Protein AF-0000000086383949 (afdb_homodimer)

Secondary structure (DSSP, 8-state):
-PPPHHHHHHHHHHHHHTT-HHHHHHHHHHHHHHHTTSTTHHHHHHHHHHHHHHHHTPPPHHHHHHHH-/-PPPHHHHHHHHHHHHHTT-HHHHHHHHHHHHHHHTTSTTHHHHHHHHHHHHHHHHTPPPHHHHHHHH-

Radius of gyration: 15.26 Å; Cα contacts (8 Å, |Δi|>4): 121; chains: 2; bounding box: 30×43×38 Å

Sequence (138 aa):
MVPEPKIIDAALRACRRLNDFATTIRILEMVKYKSGRYRDIYPYVIQELRPTLNELGISTPEELEMDKVMVPEPKIIDAALRACRRLNDFATTIRILEMVKYKSGRYRDIYPYVIQELRPTLNELGISTPEELEMDKV

Nearest PDB structures (foldseek):
  8h8s-assembly1_E  TM=9.429E-01  e=3.404E-07  Bos taurus
  6nmp-assembly1_R  TM=9.246E-01  e=4.131E-07  Bos taurus
  7dgq-assembly1_B4  TM=9.246E-01  e=4.407E-07  Bos taurus
  3ag2-assembly2_R  TM=9.225E-01  e=5.350E-07  Bos taurus
  6jy3-assembly1_E  TM=9.470E-01  e=8.970E-07  Bos taurus

pLDDT: mean 94.12, std 7.18, range [54.22, 98.56]

Foldseek 3Di:
DADALVVLLVVLVVCLVVVHLPVNQVSLVVNVVV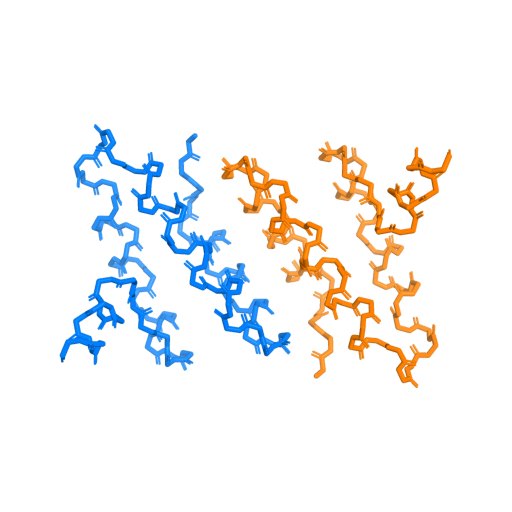CVVPVVRNVVSCVVCVVSCVVSVHDHPVRVVVVVD/DADALVVLLVVLVVCLVVVHLPVNQVSLVVNVVVCVVPVVRNVVSCVVCVVSCVVSVHDHPVRVVVVVD

Organism: Laticauda laticaudata (NCBI:txid8630)

Solvent-accessible surface area (backbone atoms only — not comparable to full-atom values): 7672 Å² total; per-residue (Å²): 109,71,64,58,50,69,36,50,50,35,28,47,52,34,25,57,45,62,67,35,64,70,59,41,50,51,53,52,45,49,47,46,60,66,21,62,88,39,81,64,48,38,61,52,41,50,60,71,36,40,68,58,30,59,75,71,68,53,73,52,68,67,55,49,58,55,62,71,100,106,72,64,58,51,68,37,50,50,35,26,47,51,36,25,58,46,60,68,35,64,68,60,40,52,51,54,52,46,48,48,46,60,67,21,63,87,38,80,64,49,38,59,52,42,50,61,70,36,39,66,57,29,59,73,72,69,53,72,51,66,70,56,49,57,55,63,71,99

Structure (mmCIF, N/CA/C/O backbone):
data_AF-0000000086383949-model_v1
#
loop_
_entity.id
_entity.type
_entity.pdbx_description
1 polymer 'Cytochrome c oxidase subunit 5A, mitochondrial'
#
loop_
_atom_site.group_PDB
_atom_site.id
_atom_site.type_symbol
_atom_site.label_atom_id
_atom_site.label_alt_id
_atom_site.label_comp_id
_atom_site.label_asym_id
_atom_site.label_entity_id
_atom_site.label_seq_id
_atom_site.pdbx_PDB_ins_code
_atom_site.Cartn_x
_atom_site.Cartn_y
_atom_site.Cartn_z
_atom_site.occupancy
_atom_site.B_iso_or_equiv
_atom_site.auth_seq_id
_atom_site.auth_comp_id
_atom_site.auth_asym_id
_atom_site.auth_atom_id
_atom_site.pdbx_PDB_model_num
ATOM 1 N N . MET A 1 1 ? 12.234 10.109 1.042 1 81.44 1 MET A N 1
ATOM 2 C CA . MET A 1 1 ? 11.344 11.133 0.496 1 81.44 1 MET A CA 1
ATOM 3 C C . MET A 1 1 ? 9.898 10.633 0.467 1 81.44 1 MET A C 1
ATOM 5 O O . MET A 1 1 ? 9.656 9.43 0.353 1 81.44 1 MET A O 1
ATOM 9 N N . VAL A 1 2 ? 8.93 11.562 0.636 1 94.19 2 VAL A N 1
ATOM 10 C CA . VAL A 1 2 ? 7.508 11.234 0.622 1 94.19 2 VAL A CA 1
ATOM 11 C C . VAL A 1 2 ? 7.008 11.156 -0.82 1 94.19 2 VAL A C 1
ATOM 13 O O . VAL A 1 2 ? 7.301 12.039 -1.632 1 94.19 2 VAL A O 1
ATOM 16 N N . PRO A 1 3 ? 6.359 10.055 -1.193 1 95.31 3 PRO A N 1
ATOM 17 C CA . PRO A 1 3 ? 5.773 9.961 -2.535 1 95.31 3 PRO A CA 1
ATOM 18 C C . PRO A 1 3 ? 4.781 11.086 -2.824 1 95.31 3 PRO A C 1
ATOM 20 O O . PRO A 1 3 ? 4.234 11.68 -1.895 1 95.31 3 PRO A O 1
ATOM 23 N N . GLU A 1 4 ? 4.684 11.414 -4.121 1 95.94 4 GLU A N 1
ATOM 24 C CA . GLU A 1 4 ? 3.633 12.344 -4.523 1 95.94 4 GLU A CA 1
ATOM 25 C C . GLU A 1 4 ? 2.26 11.844 -4.086 1 95.94 4 GLU A C 1
ATOM 27 O O . GLU A 1 4 ? 2.029 10.633 -4.012 1 95.94 4 GLU A O 1
ATOM 32 N N . PRO A 1 5 ? 1.291 12.719 -3.852 1 97.69 5 PRO A N 1
ATOM 33 C CA . PRO A 1 5 ? -0.029 12.328 -3.35 1 97.69 5 PRO A CA 1
ATOM 34 C C . PRO A 1 5 ? -0.739 11.336 -4.266 1 97.69 5 PRO A C 1
ATOM 36 O O . PRO A 1 5 ? -1.454 10.453 -3.791 1 97.69 5 PRO A O 1
ATOM 39 N N . LYS A 1 6 ? -0.476 11.516 -5.535 1 97 6 LYS A N 1
ATOM 40 C CA . LYS A 1 6 ? -1.132 10.617 -6.484 1 97 6 LYS A CA 1
ATOM 41 C C . LYS A 1 6 ? -0.71 9.164 -6.25 1 97 6 LYS A C 1
ATOM 43 O O . LYS A 1 6 ? -1.522 8.25 -6.383 1 97 6 LYS A O 1
ATOM 48 N N . ILE A 1 7 ? 0.494 8.945 -5.934 1 96.56 7 ILE A N 1
ATOM 49 C CA . ILE A 1 7 ? 1.02 7.609 -5.68 1 96.56 7 ILE A CA 1
ATOM 50 C C . ILE A 1 7 ? 0.407 7.051 -4.398 1 96.56 7 ILE A C 1
ATOM 52 O O . ILE A 1 7 ? 0.034 5.875 -4.344 1 96.56 7 ILE A O 1
ATOM 56 N N . ILE A 1 8 ? 0.265 7.875 -3.441 1 98.06 8 ILE A N 1
ATOM 57 C CA . ILE A 1 8 ? -0.333 7.465 -2.176 1 98.06 8 ILE A CA 1
ATOM 58 C C . ILE A 1 8 ? -1.819 7.176 -2.375 1 98.06 8 ILE A C 1
ATOM 60 O O . ILE A 1 8 ? -2.359 6.238 -1.791 1 98.06 8 ILE A O 1
ATOM 64 N N . ASP A 1 9 ? -2.482 7.98 -3.188 1 98.31 9 ASP A N 1
ATOM 65 C CA . ASP A 1 9 ? -3.873 7.742 -3.557 1 98.31 9 ASP A CA 1
ATOM 66 C C . ASP A 1 9 ? -4.066 6.328 -4.098 1 98.31 9 ASP A C 1
ATOM 68 O O . ASP A 1 9 ? -4.957 5.602 -3.65 1 98.31 9 ASP A O 1
ATOM 72 N N . ALA A 1 10 ? -3.262 5.98 -5.008 1 96.94 10 ALA A N 1
ATOM 73 C CA . ALA A 1 10 ? -3.354 4.656 -5.621 1 96.94 10 ALA A CA 1
ATOM 74 C C . ALA A 1 10 ? -3.139 3.561 -4.582 1 96.94 10 ALA A C 1
ATOM 76 O O . ALA A 1 10 ? -3.834 2.541 -4.594 1 96.94 10 ALA A O 1
ATOM 77 N N . ALA A 1 11 ? -2.141 3.746 -3.74 1 98.12 11 ALA A N 1
ATOM 78 C CA . ALA A 1 11 ? -1.854 2.758 -2.703 1 98.12 11 ALA A CA 1
ATOM 79 C C . ALA A 1 11 ? -3.049 2.584 -1.769 1 98.12 11 ALA A C 1
ATOM 81 O O . ALA A 1 11 ? -3.393 1.461 -1.393 1 98.12 11 ALA A O 1
ATOM 82 N N . LEU A 1 12 ? -3.709 3.701 -1.377 1 98.25 12 LEU A N 1
ATOM 83 C CA . LEU A 1 12 ? -4.871 3.645 -0.499 1 98.25 12 LEU A CA 1
ATOM 84 C C . LEU A 1 12 ? -6.031 2.926 -1.18 1 98.25 12 LEU A C 1
ATOM 86 O O . LEU A 1 12 ? -6.738 2.137 -0.546 1 98.25 12 LEU A O 1
ATOM 90 N N . ARG A 1 13 ? -6.23 3.152 -2.406 1 97.19 13 ARG A N 1
ATOM 91 C CA . ARG A 1 13 ? -7.281 2.477 -3.162 1 97.19 13 ARG A CA 1
ATOM 92 C C . ARG A 1 13 ? -7.008 0.98 -3.262 1 97.19 13 ARG A C 1
ATOM 94 O O . ARG A 1 13 ? -7.926 0.167 -3.162 1 97.19 13 ARG A O 1
ATOM 101 N N . ALA A 1 14 ? -5.738 0.677 -3.506 1 97.5 14 ALA A N 1
ATOM 102 C CA . ALA A 1 14 ? -5.379 -0.738 -3.533 1 97.5 14 ALA A CA 1
ATOM 103 C C . ALA A 1 14 ? -5.711 -1.413 -2.205 1 97.5 14 ALA A C 1
ATOM 105 O O . ALA A 1 14 ? -6.277 -2.51 -2.184 1 97.5 14 ALA A O 1
ATOM 106 N N . CYS A 1 15 ? -5.387 -0.791 -1.156 1 97.69 15 CYS A N 1
ATOM 107 C CA . CYS A 1 15 ? -5.645 -1.355 0.163 1 97.69 15 CYS A CA 1
ATOM 108 C C . CYS A 1 15 ? -7.141 -1.512 0.406 1 97.69 15 CYS A C 1
ATOM 110 O O . CYS A 1 15 ? -7.574 -2.49 1.016 1 97.69 15 CYS A O 1
ATOM 112 N N . ARG A 1 16 ? -7.969 -0.594 -0.061 1 96.81 16 ARG A N 1
ATOM 113 C CA . ARG A 1 16 ? -9.414 -0.687 0.088 1 96.81 16 ARG A CA 1
ATOM 114 C C . ARG A 1 16 ? -9.977 -1.868 -0.699 1 96.81 16 ARG A C 1
ATOM 116 O O . ARG A 1 16 ? -10.844 -2.594 -0.208 1 96.81 16 ARG A O 1
ATOM 123 N N . ARG A 1 17 ? -9.484 -2.045 -1.878 1 95.38 17 ARG A N 1
ATOM 124 C CA . ARG A 1 17 ? -9.93 -3.176 -2.686 1 95.38 17 ARG A CA 1
ATOM 125 C C . ARG A 1 17 ? -9.523 -4.5 -2.043 1 95.38 17 ARG A C 1
ATOM 127 O O . ARG A 1 17 ? -10.234 -5.5 -2.176 1 95.38 17 ARG A O 1
ATOM 134 N N . LEU A 1 18 ? -8.352 -4.453 -1.379 1 96.25 18 LEU A N 1
ATOM 135 C CA . LEU A 1 18 ? -7.875 -5.645 -0.684 1 96.25 18 LEU A CA 1
ATOM 136 C C . LEU A 1 18 ? -8.562 -5.793 0.67 1 96.25 18 LEU A C 1
ATOM 138 O O . LEU A 1 18 ? -8.359 -6.793 1.366 1 96.25 18 LEU A O 1
ATOM 142 N N . ASN A 1 19 ? -9.305 -4.836 1.008 1 95.12 19 ASN A N 1
ATOM 143 C CA . ASN A 1 19 ? -9.984 -4.82 2.297 1 95.12 19 ASN A CA 1
ATOM 144 C C . ASN A 1 19 ? -9 -4.961 3.455 1 95.12 19 ASN A C 1
ATOM 146 O O . ASN A 1 19 ? -9.219 -5.766 4.359 1 95.12 19 ASN A O 1
ATOM 150 N N . ASP A 1 20 ? -7.934 -4.277 3.318 1 95.56 20 ASP A N 1
ATOM 151 C CA . ASP A 1 20 ? -6.887 -4.32 4.332 1 95.56 20 ASP A CA 1
ATOM 152 C C . ASP A 1 20 ? -6.734 -2.969 5.027 1 95.56 20 ASP A C 1
ATOM 154 O O . ASP A 1 20 ? -5.863 -2.174 4.668 1 95.56 20 ASP A O 1
ATOM 158 N N . PHE A 1 21 ? -7.363 -2.797 6.098 1 94.69 21 PHE A N 1
ATOM 159 C CA . PHE A 1 21 ? -7.402 -1.539 6.832 1 94.69 21 PHE A CA 1
ATOM 160 C C . PHE A 1 21 ? -6.086 -1.299 7.566 1 94.69 21 PHE A C 1
ATOM 162 O O . PHE A 1 21 ? -5.637 -0.157 7.684 1 94.69 21 PHE A O 1
ATOM 169 N N . ALA A 1 22 ? -5.523 -2.314 8.102 1 94.06 22 ALA A N 1
ATOM 170 C CA . ALA A 1 22 ? -4.277 -2.18 8.844 1 94.06 22 ALA A CA 1
ATOM 171 C C . ALA A 1 22 ? -3.168 -1.615 7.961 1 94.06 22 ALA A C 1
ATOM 173 O O . ALA A 1 22 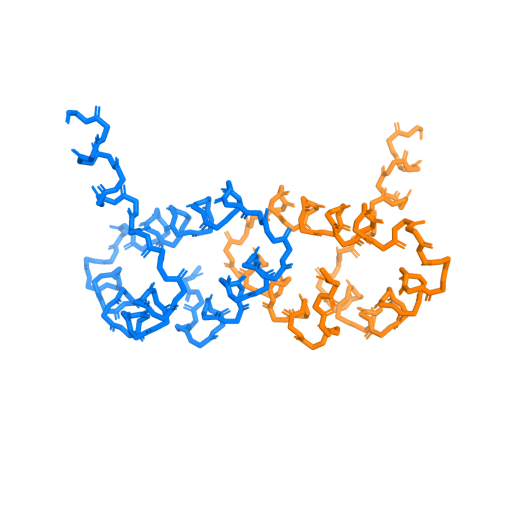? -2.426 -0.724 8.383 1 94.06 22 ALA A O 1
ATOM 174 N N . THR A 1 23 ? -3.061 -2.107 6.75 1 97.12 23 THR A N 1
ATOM 175 C CA . THR A 1 23 ? -2.041 -1.636 5.816 1 97.12 23 THR A CA 1
ATOM 176 C C . THR A 1 23 ? -2.307 -0.189 5.414 1 97.12 23 THR A C 1
ATOM 178 O O . THR A 1 23 ? -1.373 0.605 5.281 1 97.12 23 THR A O 1
ATOM 181 N N . THR A 1 24 ? -3.619 0.146 5.227 1 97.88 24 THR A N 1
ATOM 182 C CA . THR A 1 24 ? -4.004 1.523 4.934 1 97.88 24 THR A CA 1
ATOM 183 C C . THR A 1 24 ? -3.451 2.475 5.992 1 97.88 24 THR A C 1
ATOM 185 O O . THR A 1 24 ? -2.824 3.482 5.66 1 97.88 24 THR A O 1
ATOM 188 N N . ILE A 1 25 ? -3.604 2.178 7.195 1 96.38 25 ILE A N 1
ATOM 189 C CA . ILE A 1 25 ? -3.184 3.023 8.305 1 96.38 25 ILE A CA 1
ATOM 190 C C . ILE A 1 25 ? -1.659 3.055 8.383 1 96.38 25 ILE A C 1
ATOM 192 O O . ILE A 1 25 ? -1.065 4.109 8.625 1 96.38 25 ILE A O 1
ATOM 196 N N . ARG A 1 26 ? -1.035 1.949 8.203 1 96.88 26 ARG A N 1
ATOM 197 C CA . ARG A 1 26 ? 0.423 1.89 8.242 1 96.88 26 ARG A CA 1
ATOM 198 C C . ARG A 1 26 ? 1.034 2.789 7.172 1 96.88 26 ARG A C 1
ATOM 200 O O . ARG A 1 26 ? 2.039 3.459 7.422 1 96.88 26 ARG A O 1
ATOM 207 N N . ILE A 1 27 ? 0.423 2.777 5.926 1 98 27 ILE A N 1
ATOM 208 C CA . ILE A 1 27 ? 0.903 3.637 4.848 1 98 27 ILE A CA 1
ATOM 209 C C . ILE A 1 27 ? 0.785 5.102 5.266 1 98 27 ILE A C 1
ATOM 211 O O . ILE A 1 27 ? 1.743 5.867 5.141 1 98 27 ILE A O 1
ATOM 215 N N . LEU A 1 28 ? -0.365 5.555 5.832 1 97.88 28 LEU A N 1
ATOM 216 C CA . LEU A 1 28 ? -0.569 6.941 6.238 1 97.88 28 LEU A CA 1
ATOM 217 C C . LEU A 1 28 ? 0.375 7.316 7.375 1 97.88 28 LEU A C 1
ATOM 219 O O . LEU A 1 28 ? 0.883 8.438 7.422 1 97.88 28 LEU A O 1
ATOM 223 N N . GLU A 1 29 ? 0.573 6.457 8.281 1 96.94 29 GLU A N 1
ATOM 224 C CA . GLU A 1 29 ? 1.505 6.699 9.375 1 96.94 29 GLU A CA 1
ATOM 225 C C . GLU A 1 29 ? 2.93 6.883 8.859 1 96.94 29 GLU A C 1
ATOM 227 O O . GLU A 1 29 ? 3.678 7.719 9.375 1 96.94 29 GLU A O 1
ATOM 232 N N . MET A 1 30 ? 3.354 6.082 7.891 1 96.5 30 MET A N 1
ATOM 233 C CA . MET A 1 30 ? 4.688 6.211 7.309 1 96.5 30 MET A CA 1
ATOM 234 C C . MET A 1 30 ? 4.836 7.543 6.578 1 96.5 30 MET A C 1
ATOM 236 O O . MET A 1 30 ? 5.902 8.156 6.605 1 96.5 30 MET A O 1
ATOM 240 N N . VAL A 1 31 ? 3.773 7.945 5.836 1 97.12 31 VAL A N 1
ATOM 241 C CA . VAL A 1 31 ? 3.781 9.258 5.203 1 97.12 31 VAL A CA 1
ATOM 242 C C . VAL A 1 31 ? 4 10.344 6.258 1 97.12 31 VAL A C 1
ATOM 244 O O . VAL A 1 31 ? 4.816 11.242 6.07 1 97.12 31 VAL A O 1
ATOM 247 N N . LYS A 1 32 ? 3.258 10.211 7.391 1 95.69 32 LYS A N 1
ATOM 248 C CA . LYS A 1 32 ? 3.4 11.156 8.492 1 95.69 32 LYS A CA 1
ATOM 249 C C . LYS A 1 32 ? 4.824 11.148 9.047 1 95.69 32 LYS A C 1
ATOM 251 O O . LYS A 1 32 ? 5.426 12.203 9.242 1 95.69 32 LYS A O 1
ATOM 256 N N . TYR A 1 33 ? 5.281 10 9.297 1 95.06 33 TYR A N 1
ATOM 257 C CA . TYR A 1 33 ? 6.609 9.828 9.875 1 95.06 33 TYR A CA 1
ATOM 258 C C . TYR A 1 33 ? 7.684 10.414 8.969 1 95.06 33 TYR A C 1
ATOM 260 O O . TYR A 1 33 ? 8.547 11.164 9.43 1 95.06 33 TYR A O 1
ATOM 268 N N . LYS A 1 34 ? 7.676 10.117 7.723 1 94.25 34 LYS A N 1
ATOM 269 C CA . LYS A 1 34 ? 8.703 10.547 6.781 1 94.25 34 LYS A CA 1
ATOM 270 C C . LYS A 1 34 ? 8.602 12.039 6.496 1 94.25 34 LYS A C 1
ATOM 272 O O . LYS A 1 34 ? 9.57 12.672 6.074 1 94.25 34 LYS A O 1
ATOM 277 N N . SER A 1 35 ? 7.434 12.578 6.645 1 94.56 35 SER A N 1
ATOM 278 C CA . SER A 1 35 ? 7.219 14 6.43 1 94.56 35 SER A CA 1
ATOM 279 C C . SER A 1 35 ? 7.688 14.82 7.629 1 94.56 35 SER A C 1
ATOM 281 O O . SER A 1 35 ? 7.711 16.047 7.578 1 94.56 35 SER A O 1
ATOM 283 N N . GLY A 1 36 ? 7.961 14.242 8.758 1 86.94 36 GLY A N 1
ATOM 284 C CA . GLY A 1 36 ? 8.203 14.891 10.039 1 86.94 36 GLY A CA 1
ATOM 285 C C . GLY A 1 36 ? 9.297 15.938 9.977 1 86.94 36 GLY A C 1
ATOM 286 O O . GLY A 1 36 ? 9.273 16.922 10.727 1 86.94 36 GLY A O 1
ATOM 287 N N . ARG A 1 37 ? 10.156 15.82 9.164 1 85.88 37 ARG A N 1
ATOM 288 C CA . ARG A 1 37 ? 11.242 16.797 9.094 1 85.88 37 ARG A CA 1
ATOM 289 C C . ARG A 1 37 ? 10.805 18.047 8.344 1 85.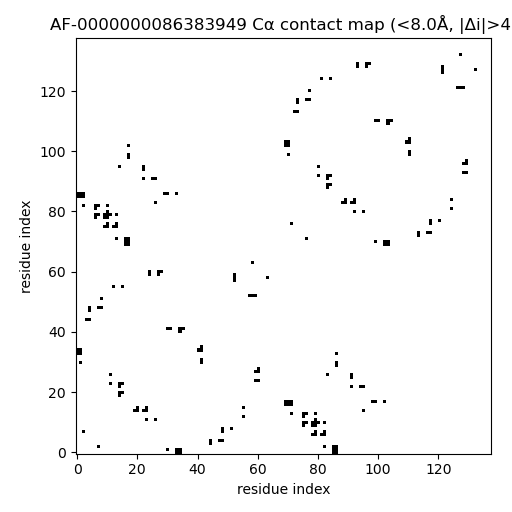88 37 ARG A C 1
ATOM 291 O O . ARG A 1 37 ? 11.445 19.094 8.461 1 85.88 37 ARG A O 1
ATOM 298 N N . TYR A 1 38 ? 9.719 17.891 7.656 1 84.75 38 TYR A N 1
ATOM 299 C CA . TYR A 1 38 ? 9.211 18.969 6.832 1 84.75 38 TYR A CA 1
ATOM 300 C C . TYR A 1 38 ? 7.773 19.312 7.199 1 84.75 38 TYR A C 1
ATOM 302 O O . TYR A 1 38 ? 6.844 18.594 6.82 1 84.75 38 TYR A O 1
ATOM 310 N N . ARG A 1 39 ? 7.586 20.312 7.871 1 85.44 39 ARG A N 1
ATOM 311 C CA . ARG A 1 39 ? 6.352 20.672 8.562 1 85.44 39 ARG A CA 1
ATOM 312 C C . ARG A 1 39 ? 5.184 20.766 7.59 1 85.44 39 ARG A C 1
ATOM 314 O O . ARG A 1 39 ? 4.059 20.391 7.922 1 85.44 39 ARG A O 1
ATOM 321 N N . ASP A 1 40 ? 5.535 21.141 6.355 1 93.75 40 ASP A N 1
ATOM 322 C CA . ASP A 1 40 ? 4.398 21.453 5.492 1 93.75 40 ASP A CA 1
ATOM 323 C C . ASP A 1 40 ? 4.078 20.297 4.562 1 93.75 40 ASP A C 1
ATOM 325 O O . ASP A 1 40 ? 3.078 20.328 3.838 1 93.75 40 ASP A O 1
ATOM 329 N N . ILE A 1 41 ? 4.848 19.344 4.629 1 95.06 41 ILE A N 1
ATOM 330 C CA . ILE A 1 41 ? 4.676 18.266 3.66 1 95.06 41 ILE A CA 1
ATOM 331 C C . ILE A 1 41 ? 3.471 17.406 4.047 1 95.06 41 ILE A C 1
ATOM 333 O O . ILE A 1 41 ? 2.592 17.156 3.219 1 95.06 41 ILE A O 1
ATOM 337 N N . TYR A 1 42 ? 3.404 17.031 5.281 1 96.19 42 TYR A N 1
ATOM 338 C CA . TYR A 1 42 ? 2.326 16.141 5.707 1 96.19 42 TYR A CA 1
ATOM 339 C C . TYR A 1 42 ? 0.968 16.812 5.531 1 96.19 42 TYR A C 1
ATOM 341 O O . TYR A 1 42 ? 0.065 16.234 4.914 1 96.19 42 TYR A O 1
ATOM 349 N N . PRO A 1 43 ? 0.738 18.031 6.004 1 96 43 PRO A N 1
ATOM 350 C CA . PRO A 1 43 ? -0.549 18.688 5.77 1 96 43 PRO A CA 1
ATOM 351 C C . PRO A 1 43 ? -0.889 18.812 4.285 1 96 43 PRO A C 1
ATOM 353 O O . PRO A 1 43 ? -2.047 18.641 3.898 1 96 43 PRO A O 1
ATOM 356 N N . TYR A 1 44 ? 0.106 19.203 3.521 1 97.56 44 TYR A N 1
ATOM 357 C CA . TYR A 1 44 ? -0.096 19.297 2.08 1 97.56 44 TYR A CA 1
ATOM 358 C C . TYR A 1 44 ? -0.563 17.969 1.505 1 97.56 44 TYR A C 1
ATOM 360 O O . TYR A 1 44 ? -1.525 17.922 0.734 1 97.56 44 TYR A O 1
ATOM 368 N N . VAL A 1 45 ? 0.072 16.844 1.833 1 97.25 45 VAL A N 1
ATOM 369 C CA . VAL A 1 45 ? -0.269 15.516 1.338 1 97.25 45 VAL A CA 1
ATOM 370 C C . VAL A 1 45 ? -1.692 15.156 1.757 1 97.25 45 VAL A C 1
ATOM 372 O O . VAL A 1 45 ? -2.482 14.672 0.942 1 97.25 45 VAL A O 1
ATOM 375 N N . ILE A 1 46 ? -2.018 15.391 3.049 1 97.38 46 ILE A N 1
ATOM 376 C CA . ILE A 1 46 ? -3.342 15.07 3.57 1 97.38 46 ILE A CA 1
ATOM 377 C C . ILE A 1 46 ? -4.398 15.898 2.838 1 97.38 46 ILE A C 1
ATOM 379 O O . ILE A 1 46 ? -5.465 15.383 2.492 1 97.38 46 ILE A O 1
ATOM 383 N N . GLN A 1 47 ? -4.148 17.125 2.662 1 98.25 47 GLN A N 1
ATOM 384 C CA . GLN A 1 47 ? -5.086 17.969 1.935 1 98.25 47 GLN A CA 1
ATOM 385 C C . GLN A 1 47 ? -5.363 17.422 0.541 1 98.25 47 GLN A C 1
ATOM 387 O O . GLN A 1 47 ? -6.516 17.359 0.108 1 98.25 47 GLN A O 1
ATOM 392 N N . GLU A 1 48 ? -4.305 17.078 -0.202 1 98.5 48 GLU A N 1
ATOM 393 C CA . GLU A 1 48 ? -4.441 16.516 -1.548 1 98.5 48 GLU A CA 1
ATOM 394 C C . GLU A 1 48 ? -5.18 15.188 -1.528 1 98.5 48 GLU A C 1
ATOM 396 O O . GLU A 1 48 ? -5.867 14.836 -2.488 1 98.5 48 GLU A O 1
ATOM 401 N N . LEU A 1 49 ? -5.094 14.445 -0.464 1 98.5 49 LEU A N 1
ATOM 402 C CA . LEU A 1 49 ? -5.68 13.109 -0.364 1 98.5 49 LEU A CA 1
ATOM 403 C C . LEU A 1 49 ? -7.078 13.18 0.244 1 98.5 49 LEU A C 1
ATOM 405 O O . LEU A 1 49 ? -7.781 12.164 0.307 1 98.5 49 LEU A O 1
ATOM 409 N N . ARG A 1 50 ? -7.465 14.328 0.638 1 98.38 50 ARG A N 1
ATOM 410 C CA . ARG A 1 50 ? -8.727 14.453 1.355 1 98.38 50 ARG A CA 1
ATOM 411 C C . ARG A 1 50 ? -9.883 13.891 0.533 1 98.38 50 ARG A C 1
ATOM 413 O O . ARG A 1 50 ? -10.703 13.125 1.046 1 98.38 50 ARG A O 1
ATOM 420 N N . PRO A 1 51 ? -10.016 14.234 -0.781 1 98.44 51 PRO A N 1
ATOM 421 C CA . PRO A 1 51 ? -11.086 13.633 -1.574 1 98.44 51 PRO A CA 1
ATOM 422 C C . PRO A 1 51 ? -11.055 12.109 -1.563 1 98.44 51 PRO A C 1
ATOM 424 O O . PRO A 1 51 ? -12.102 11.461 -1.467 1 98.44 51 PRO A O 1
ATOM 427 N N . THR A 1 52 ? -9.898 11.531 -1.68 1 98.44 52 THR A N 1
ATOM 428 C CA . THR A 1 52 ? -9.758 10.078 -1.658 1 98.44 52 THR A CA 1
ATOM 429 C C . THR A 1 52 ? -10.141 9.516 -0.292 1 98.44 52 THR A C 1
ATOM 431 O O . THR A 1 52 ? -10.852 8.516 -0.203 1 98.44 52 THR A O 1
ATOM 434 N N . LEU A 1 53 ? -9.602 10.117 0.785 1 98.38 53 LEU A N 1
ATOM 435 C CA . LEU A 1 53 ? -9.914 9.68 2.141 1 98.38 53 LEU A CA 1
ATOM 436 C C . LEU A 1 53 ? -11.422 9.695 2.383 1 98.38 53 LEU A C 1
ATOM 438 O O . LEU A 1 53 ? -11.977 8.742 2.936 1 98.38 53 LEU A O 1
ATOM 442 N N . ASN A 1 54 ? -12.055 10.766 1.903 1 98.38 54 ASN A N 1
ATOM 443 C CA . ASN A 1 54 ? -13.5 10.883 2.041 1 98.38 54 ASN A CA 1
ATOM 444 C C . ASN A 1 54 ? -14.227 9.82 1.228 1 98.38 54 ASN A C 1
ATOM 446 O O . ASN A 1 54 ? -15.148 9.172 1.728 1 98.38 54 ASN A O 1
ATOM 450 N N . GLU A 1 55 ? -13.852 9.672 0.032 1 98.44 55 GLU A N 1
ATOM 451 C CA . GLU A 1 55 ? -14.469 8.688 -0.849 1 98.44 55 GLU A CA 1
ATOM 452 C C . GLU A 1 55 ? -14.398 7.285 -0.247 1 98.44 55 GLU A C 1
ATOM 454 O O . GLU A 1 55 ? -15.375 6.535 -0.285 1 98.44 55 GLU A O 1
ATOM 459 N N . LEU A 1 56 ? -13.336 6.957 0.286 1 97.5 56 LEU A N 1
ATOM 460 C CA . LEU A 1 56 ? -13.102 5.598 0.757 1 97.5 56 LEU A CA 1
ATOM 461 C C . LEU A 1 56 ? -13.539 5.441 2.211 1 97.5 56 LEU A C 1
ATOM 463 O O . LEU A 1 56 ? -13.609 4.324 2.725 1 97.5 56 LEU A O 1
ATOM 467 N N . GLY A 1 57 ? -13.812 6.582 2.84 1 97.19 57 GLY A N 1
ATOM 468 C CA . GLY A 1 57 ? -14.18 6.535 4.246 1 97.19 57 GLY A CA 1
ATOM 469 C C . GLY A 1 57 ? -13.008 6.215 5.156 1 97.19 57 GLY A C 1
ATOM 470 O O . GLY A 1 57 ? -13.156 5.457 6.117 1 97.19 57 GLY A O 1
ATOM 471 N N . ILE A 1 58 ? -11.883 6.688 4.836 1 97 58 ILE A N 1
ATOM 472 C CA . ILE A 1 58 ? -10.672 6.434 5.602 1 97 58 ILE A CA 1
ATOM 473 C C . ILE A 1 58 ? -10.383 7.613 6.523 1 97 58 ILE A C 1
ATOM 475 O O . ILE A 1 58 ? -10.367 8.766 6.082 1 97 58 ILE A O 1
ATOM 479 N N . SER A 1 59 ? -10.094 7.348 7.754 1 95.94 59 SER A N 1
ATOM 480 C CA . SER A 1 59 ? -9.664 8.352 8.719 1 95.94 59 SER A CA 1
ATOM 481 C C . SER A 1 59 ? -8.141 8.492 8.734 1 95.94 59 SER A C 1
ATOM 483 O O . SER A 1 59 ? -7.426 7.508 8.523 1 95.94 59 SER A O 1
ATOM 485 N N . THR A 1 60 ? -7.664 9.656 8.953 1 96.44 60 THR A N 1
ATOM 486 C CA . THR A 1 60 ? -6.238 9.867 9.156 1 96.44 60 THR A CA 1
ATOM 487 C C . THR A 1 60 ? -5.777 9.242 10.469 1 96.44 60 THR A C 1
ATOM 489 O O . THR A 1 60 ? -6.598 8.945 11.336 1 96.44 60 THR A O 1
ATOM 492 N N . PRO A 1 61 ? -4.469 9.047 10.562 1 94 61 PRO A N 1
ATOM 493 C CA . PRO A 1 61 ? -3.947 8.516 11.828 1 94 61 PRO A CA 1
ATOM 494 C C . PRO A 1 61 ? -4.34 9.375 13.031 1 94 61 PRO A C 1
ATOM 496 O O . PRO A 1 61 ? -4.637 8.844 14.102 1 94 61 PRO A O 1
ATOM 499 N N . GLU A 1 62 ? -4.344 10.695 12.82 1 93.81 62 GLU A N 1
ATOM 500 C CA . GLU A 1 62 ? -4.719 11.617 13.883 1 93.81 62 GLU A CA 1
ATOM 501 C C . GLU A 1 62 ? -6.18 11.445 14.281 1 93.81 62 GLU A C 1
ATOM 503 O O . GLU A 1 62 ? -6.516 11.453 15.469 1 93.81 62 GLU A O 1
ATOM 508 N N . GLU A 1 63 ? -6.992 11.297 13.266 1 94.56 63 GLU A N 1
ATOM 509 C CA . GLU A 1 63 ? -8.414 11.094 13.508 1 94.56 63 GLU A CA 1
ATOM 510 C C . GLU A 1 63 ? -8.664 9.781 14.242 1 94.56 63 GLU A C 1
ATOM 512 O O . GLU A 1 63 ? -9.539 9.695 15.102 1 94.56 63 GLU A O 1
ATOM 517 N N . LEU A 1 64 ? -8.008 8.719 13.945 1 91.44 64 LEU A N 1
ATOM 518 C CA . LEU A 1 64 ? -8.141 7.41 14.578 1 91.44 64 LEU A CA 1
ATOM 519 C C . LEU A 1 64 ? -7.699 7.465 16.031 1 91.44 64 LEU A C 1
ATOM 521 O O . LEU A 1 64 ? -8.32 6.848 16.906 1 91.44 64 LEU A O 1
ATOM 525 N N . GLU A 1 65 ? -6.586 8.039 16.281 1 87.06 65 GLU A N 1
ATOM 526 C CA . GLU A 1 65 ? -6.086 8.203 17.656 1 87.06 65 GLU A CA 1
ATOM 527 C C . GLU A 1 65 ? -7.066 9 18.5 1 87.06 65 GLU A C 1
ATOM 529 O O . GLU A 1 65 ? -7.227 8.719 19.703 1 87.06 65 GLU A O 1
ATOM 534 N N . MET A 1 66 ? -7.625 9.898 17.844 1 85.12 66 MET A N 1
ATOM 535 C CA . MET A 1 66 ? -8.594 10.711 18.562 1 85.12 66 MET A CA 1
ATOM 536 C C . MET A 1 66 ? -9.852 9.914 18.875 1 85.12 66 MET A C 1
ATOM 538 O O . MET A 1 66 ? -10.516 10.156 19.891 1 85.12 66 MET A O 1
ATOM 542 N N . ASP A 1 67 ? -10.141 9.023 18.062 1 73.69 67 ASP A N 1
ATOM 543 C CA . ASP A 1 67 ? -11.336 8.211 18.266 1 73.69 67 ASP A CA 1
ATOM 544 C C . ASP A 1 67 ? -11.086 7.117 19.297 1 73.69 67 ASP A C 1
ATOM 546 O O . ASP A 1 67 ? -12.031 6.559 19.859 1 73.69 67 ASP A O 1
ATOM 550 N N . LYS A 1 68 ? -9.922 6.773 19.375 1 70.88 68 LYS A N 1
ATOM 551 C CA . LYS A 1 68 ? -9.609 5.754 20.375 1 70.88 68 LYS A CA 1
ATOM 552 C C . LYS A 1 68 ? -9.664 6.332 21.781 1 70.88 68 LYS A C 1
ATOM 554 O O . LYS A 1 68 ? -9.828 5.594 22.766 1 70.88 68 LYS A O 1
ATOM 559 N N . VAL A 1 69 ? -9.539 7.617 21.984 1 54.22 69 VAL A N 1
ATOM 560 C CA . VAL A 1 69 ? -9.727 8.141 23.328 1 54.22 69 VAL A CA 1
ATOM 561 C C . VAL A 1 69 ? -11.211 8.375 23.594 1 54.22 69 VAL A C 1
ATOM 563 O O . VAL A 1 69 ? -11.945 8.805 22.703 1 54.22 69 VAL A O 1
ATOM 566 N N . MET B 1 1 ? -12.383 -8.742 -3.93 1 81.12 1 MET B N 1
ATOM 567 C CA . MET B 1 1 ? -11.828 -8.875 -5.273 1 81.12 1 MET B CA 1
ATOM 568 C C . MET B 1 1 ? -10.391 -8.352 -5.316 1 81.12 1 MET B C 1
ATOM 570 O O . MET B 1 1 ? -10.023 -7.465 -4.543 1 81.12 1 MET B O 1
ATOM 574 N N . VAL B 1 2 ? -9.555 -8.953 -6.191 1 94.06 2 VAL B N 1
ATOM 575 C CA . VAL B 1 2 ? -8.164 -8.547 -6.355 1 94.06 2 VAL B CA 1
ATOM 576 C C . VAL B 1 2 ? -8.086 -7.312 -7.254 1 94.06 2 VAL B C 1
ATOM 578 O O . VAL B 1 2 ? -8.711 -7.27 -8.312 1 94.06 2 VAL B O 1
ATOM 581 N N . PRO B 1 3 ? -7.426 -6.25 -6.793 1 95.25 3 PRO B N 1
ATOM 582 C CA . PRO B 1 3 ? -7.238 -5.074 -7.645 1 95.25 3 PRO B CA 1
ATOM 583 C C . PRO B 1 3 ? -6.531 -5.406 -8.961 1 95.25 3 PRO B C 1
ATOM 585 O O . PRO B 1 3 ? -5.828 -6.414 -9.047 1 95.25 3 PRO B O 1
ATOM 588 N N . GLU B 1 4 ? -6.852 -4.594 -9.977 1 95.94 4 GLU B N 1
ATOM 589 C CA . GLU B 1 4 ? -6.09 -4.707 -11.219 1 95.94 4 GLU B CA 1
ATOM 590 C C . GLU B 1 4 ? -4.594 -4.547 -10.969 1 95.94 4 GLU B C 1
ATOM 592 O O . GLU B 1 4 ? -4.188 -3.822 -10.055 1 95.94 4 GLU B O 1
ATOM 597 N N . PRO B 1 5 ? -3.727 -5.133 -11.781 1 97.69 5 PRO B N 1
ATOM 598 C CA . PRO B 1 5 ? -2.279 -5.102 -11.562 1 97.69 5 PRO B CA 1
ATOM 599 C C . PRO B 1 5 ? -1.723 -3.68 -11.508 1 97.69 5 PRO B C 1
ATOM 601 O O . PRO B 1 5 ? -0.786 -3.406 -10.758 1 97.69 5 PRO B O 1
ATOM 604 N N . LYS B 1 6 ? -2.344 -2.838 -12.297 1 97.06 6 LYS B N 1
ATOM 605 C CA . LYS B 1 6 ? -1.862 -1.46 -12.32 1 97.06 6 LYS B CA 1
ATOM 606 C C . LYS B 1 6 ? -1.997 -0.804 -10.953 1 97.06 6 LYS B C 1
ATOM 608 O O . LYS B 1 6 ? -1.136 -0.022 -10.547 1 97.06 6 LYS B O 1
ATOM 613 N N . ILE B 1 7 ? -3.027 -1.085 -10.266 1 96.56 7 ILE B N 1
ATOM 614 C CA . ILE B 1 7 ? -3.271 -0.528 -8.938 1 96.56 7 ILE B CA 1
ATOM 615 C C . ILE B 1 7 ? -2.256 -1.092 -7.945 1 96.56 7 ILE B C 1
ATOM 617 O O . ILE B 1 7 ? -1.727 -0.36 -7.105 1 96.56 7 ILE B O 1
ATOM 621 N N . ILE B 1 8 ? -1.964 -2.322 -8.086 1 98.06 8 ILE B N 1
ATOM 622 C CA . ILE B 1 8 ? -0.985 -2.965 -7.215 1 98.06 8 ILE B CA 1
ATOM 623 C C . ILE B 1 8 ? 0.411 -2.426 -7.52 1 98.06 8 ILE B C 1
ATO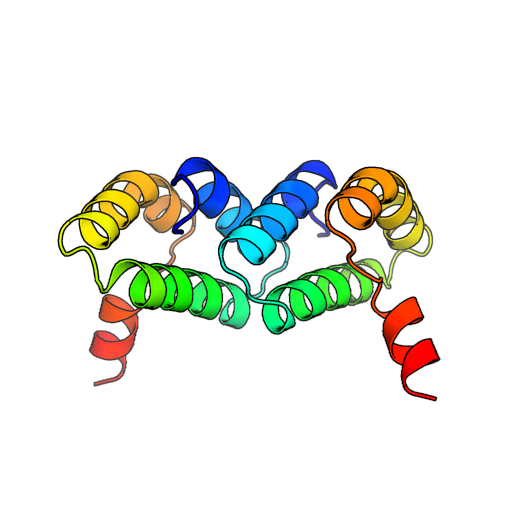M 625 O O . ILE B 1 8 ? 1.219 -2.225 -6.613 1 98.06 8 ILE B O 1
ATOM 629 N N . ASP B 1 9 ? 0.699 -2.199 -8.789 1 98.31 9 ASP B N 1
ATOM 630 C CA . ASP B 1 9 ? 1.949 -1.572 -9.203 1 98.31 9 ASP B CA 1
ATOM 631 C C . ASP B 1 9 ? 2.176 -0.255 -8.469 1 98.31 9 ASP B C 1
ATOM 633 O O . ASP B 1 9 ? 3.246 -0.034 -7.895 1 98.31 9 ASP B O 1
ATOM 637 N N . ALA B 1 10 ? 1.208 0.564 -8.477 1 96.88 10 ALA B N 1
ATOM 638 C CA . ALA B 1 10 ? 1.309 1.865 -7.824 1 96.88 10 ALA B CA 1
ATOM 639 C C . ALA B 1 10 ? 1.547 1.707 -6.324 1 96.88 10 ALA B C 1
ATOM 641 O O . ALA B 1 10 ? 2.348 2.438 -5.738 1 96.88 10 ALA B O 1
ATOM 642 N N . ALA B 1 11 ? 0.809 0.79 -5.715 1 98.06 11 ALA B N 1
ATOM 643 C CA . ALA B 1 11 ? 0.966 0.555 -4.285 1 98.06 11 ALA B CA 1
ATOM 644 C C . ALA B 1 11 ? 2.385 0.1 -3.955 1 98.06 11 ALA B C 1
ATOM 646 O O . ALA B 1 11 ? 2.975 0.547 -2.969 1 98.06 11 ALA B O 1
ATOM 647 N N . LEU B 1 12 ? 2.959 -0.791 -4.785 1 98.25 12 LEU B N 1
ATOM 648 C CA . LEU B 1 12 ? 4.316 -1.276 -4.57 1 98.25 12 LEU B CA 1
ATOM 649 C C . LEU B 1 12 ? 5.328 -0.146 -4.723 1 98.25 12 LEU B C 1
ATOM 651 O O . LEU B 1 12 ? 6.285 -0.053 -3.947 1 98.25 12 LEU B O 1
ATOM 655 N N . ARG B 1 13 ? 5.141 0.7 -5.656 1 97.25 13 ARG B N 1
ATOM 656 C CA . ARG B 1 13 ? 6.02 1.849 -5.855 1 97.25 13 ARG B CA 1
ATOM 657 C C . ARG B 1 13 ? 5.941 2.811 -4.672 1 97.25 13 ARG B C 1
ATOM 659 O O . ARG B 1 13 ? 6.957 3.363 -4.246 1 97.25 13 ARG B O 1
ATOM 666 N N . ALA B 1 14 ? 4.711 3.004 -4.219 1 97.5 14 ALA B N 1
ATOM 667 C CA . ALA B 1 14 ? 4.559 3.846 -3.035 1 97.5 14 ALA B CA 1
ATOM 668 C C . ALA B 1 14 ? 5.344 3.281 -1.854 1 97.5 14 ALA B C 1
ATOM 670 O O . ALA B 1 14 ? 6.043 4.02 -1.155 1 97.5 14 ALA B O 1
ATOM 671 N N . CYS B 1 15 ? 5.238 2.047 -1.649 1 97.69 15 CYS B N 1
ATOM 672 C CA . CYS B 1 15 ? 5.934 1.41 -0.536 1 97.69 15 CYS B CA 1
ATOM 673 C C . CYS B 1 15 ? 7.445 1.527 -0.699 1 97.69 15 CYS B C 1
ATOM 675 O O . CYS B 1 15 ? 8.164 1.728 0.28 1 97.69 15 CYS B O 1
ATOM 677 N N . ARG B 1 16 ? 7.98 1.434 -1.913 1 96.81 16 ARG B N 1
ATOM 678 C CA . ARG B 1 16 ? 9.406 1.572 -2.166 1 96.81 16 ARG B CA 1
ATOM 679 C C . ARG B 1 16 ? 9.883 2.99 -1.861 1 96.81 16 ARG B C 1
ATOM 681 O O . ARG B 1 16 ? 10.945 3.18 -1.267 1 96.81 16 ARG B O 1
ATOM 688 N N . ARG B 1 17 ? 9.117 3.938 -2.258 1 95.31 17 ARG B N 1
ATOM 689 C CA . ARG B 1 17 ? 9.477 5.324 -1.971 1 95.31 17 ARG B CA 1
ATOM 690 C C . ARG B 1 17 ? 9.461 5.59 -0.47 1 95.31 17 ARG B C 1
ATOM 692 O O . ARG B 1 17 ? 10.242 6.41 0.026 1 95.31 17 ARG B O 1
ATOM 699 N N . LEU B 1 18 ? 8.531 4.891 0.201 1 96.19 18 LEU B N 1
ATOM 700 C CA . LE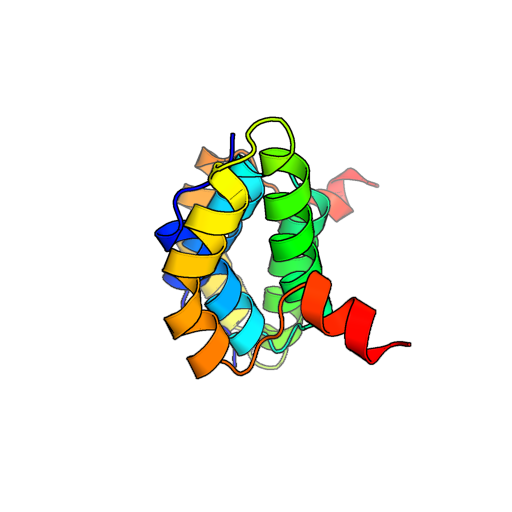U B 1 18 ? 8.445 5.027 1.651 1 96.19 18 LEU B CA 1
ATOM 701 C C . LEU B 1 18 ? 9.492 4.164 2.342 1 96.19 18 LEU B C 1
ATOM 703 O O . LEU B 1 18 ? 9.648 4.223 3.564 1 96.19 18 LEU B O 1
ATOM 707 N N . ASN B 1 19 ? 10.156 3.408 1.58 1 95.19 19 ASN B N 1
ATOM 708 C CA . ASN B 1 19 ? 11.164 2.494 2.107 1 95.19 19 ASN B CA 1
ATOM 709 C C . ASN B 1 19 ? 10.578 1.551 3.152 1 95.19 19 ASN B C 1
ATOM 711 O O . ASN B 1 19 ? 11.148 1.378 4.23 1 95.19 19 ASN B O 1
ATOM 715 N N . ASP B 1 20 ? 9.414 1.075 2.852 1 95.38 20 ASP B N 1
ATOM 716 C CA . ASP B 1 20 ? 8.711 0.175 3.756 1 95.38 20 ASP B CA 1
ATOM 717 C C . ASP B 1 20 ? 8.57 -1.219 3.146 1 95.38 20 ASP B C 1
ATOM 719 O O . ASP B 1 20 ? 7.531 -1.551 2.572 1 95.38 20 ASP B O 1
ATOM 723 N N . PHE B 1 21 ? 9.445 -2.066 3.447 1 94.56 21 PHE B N 1
ATOM 724 C CA . PHE B 1 21 ? 9.508 -3.408 2.881 1 94.56 21 PHE B CA 1
ATOM 725 C C . PHE B 1 21 ? 8.43 -4.305 3.477 1 94.56 21 PHE B C 1
ATOM 727 O O . PHE B 1 21 ? 7.871 -5.156 2.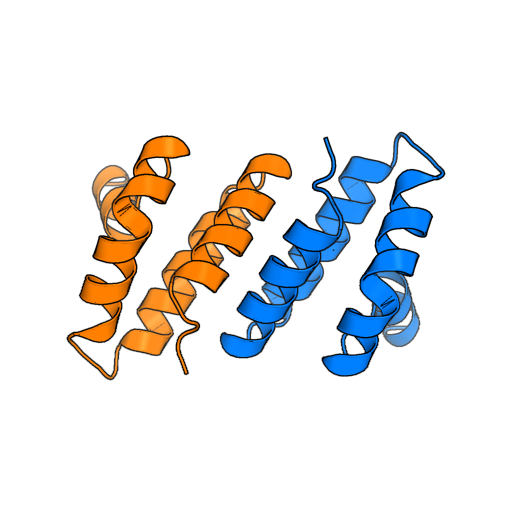785 1 94.56 21 PHE B O 1
ATOM 734 N N . ALA B 1 22 ? 8.188 -4.168 4.738 1 94 22 ALA B N 1
ATOM 735 C CA . ALA B 1 22 ? 7.195 -5 5.406 1 94 22 ALA B CA 1
ATOM 736 C C . ALA B 1 22 ? 5.816 -4.816 4.781 1 94 22 ALA B C 1
ATOM 738 O O . ALA B 1 22 ? 5.102 -5.789 4.535 1 94 22 ALA B O 1
ATOM 739 N N . THR B 1 23 ? 5.438 -3.59 4.512 1 97.06 23 THR B N 1
ATOM 740 C CA . THR B 1 23 ? 4.145 -3.301 3.906 1 97.06 23 THR B CA 1
ATOM 741 C C . THR B 1 23 ? 4.082 -3.838 2.479 1 97.06 23 THR B C 1
ATOM 743 O O . THR B 1 23 ? 3.047 -4.355 2.049 1 97.06 23 THR B O 1
ATOM 746 N N . THR B 1 24 ? 5.234 -3.723 1.739 1 97.88 24 THR B N 1
ATOM 747 C CA . THR B 1 24 ? 5.324 -4.289 0.398 1 97.88 24 THR B CA 1
ATOM 748 C C . THR B 1 24 ? 4.965 -5.77 0.412 1 97.88 24 THR B C 1
ATOM 750 O O . THR B 1 24 ? 4.137 -6.223 -0.382 1 97.88 24 THR B O 1
ATOM 753 N N . ILE B 1 25 ? 5.5 -6.508 1.283 1 96.38 25 ILE B N 1
ATOM 754 C CA . ILE B 1 25 ? 5.293 -7.949 1.371 1 96.38 25 ILE B CA 1
ATOM 755 C C . ILE B 1 25 ? 3.861 -8.234 1.818 1 96.38 25 ILE B C 1
ATOM 757 O O . ILE B 1 25 ? 3.217 -9.156 1.304 1 96.38 25 ILE B O 1
ATOM 761 N N . ARG B 1 26 ? 3.365 -7.512 2.76 1 96.88 26 ARG B N 1
ATOM 762 C CA . ARG B 1 26 ? 1.999 -7.703 3.234 1 96.88 26 ARG B CA 1
ATOM 763 C C . ARG B 1 26 ? 0.995 -7.516 2.102 1 96.88 26 ARG B C 1
ATOM 765 O O . ARG B 1 26 ? 0.016 -8.258 2.002 1 96.88 26 ARG B O 1
ATOM 772 N N . ILE B 1 27 ? 1.226 -6.453 1.224 1 98 27 ILE B N 1
ATOM 773 C CA . ILE B 1 27 ? 0.348 -6.211 0.083 1 98 27 ILE B CA 1
ATOM 774 C C . ILE B 1 27 ? 0.371 -7.422 -0.85 1 98 27 ILE B C 1
ATOM 776 O O . ILE B 1 27 ? -0.682 -7.926 -1.246 1 98 27 ILE B O 1
ATOM 780 N N . LEU B 1 28 ? 1.566 -7.969 -1.203 1 97.88 28 LEU B N 1
ATOM 781 C CA . LEU B 1 28 ? 1.678 -9.117 -2.104 1 97.88 28 LEU B CA 1
ATOM 782 C C . LEU B 1 28 ? 1.047 -10.359 -1.482 1 97.88 28 LEU B C 1
ATOM 784 O O . LEU B 1 28 ? 0.421 -11.156 -2.184 1 97.88 28 LEU B O 1
ATOM 788 N N . GLU B 1 29 ? 1.223 -10.562 -0.245 1 97 29 GLU B N 1
ATOM 789 C CA . GLU B 1 29 ? 0.607 -11.688 0.451 1 97 29 GLU B CA 1
ATOM 790 C C . GLU B 1 29 ? -0.915 -11.594 0.416 1 97 29 GLU B C 1
ATOM 792 O O . GLU B 1 29 ? -1.602 -12.609 0.271 1 97 29 GLU B O 1
ATOM 797 N N . MET B 1 30 ? -1.473 -10.406 0.603 1 96.62 30 MET B N 1
ATOM 798 C CA . MET B 1 30 ? -2.92 -10.219 0.544 1 96.62 30 MET B CA 1
ATOM 799 C C . MET B 1 30 ? -3.449 -10.492 -0.859 1 96.62 30 MET B C 1
ATOM 801 O O . MET B 1 30 ? -4.543 -11.039 -1.019 1 96.62 30 MET B O 1
ATOM 805 N N . VAL B 1 31 ? -2.695 -10.023 -1.875 1 97.12 31 VAL B N 1
ATOM 806 C CA . VAL B 1 31 ? -3.062 -10.344 -3.25 1 97.12 31 VAL B CA 1
ATOM 807 C C . VAL B 1 31 ? -3.131 -11.859 -3.426 1 97.12 31 VAL B C 1
ATOM 809 O O . VAL B 1 31 ? -4.09 -12.383 -4.004 1 97.12 31 VAL B O 1
ATOM 812 N N . LYS B 1 32 ? -2.08 -12.555 -2.896 1 95.75 32 LYS B N 1
ATOM 813 C CA . LYS B 1 32 ? -2.045 -14.016 -2.963 1 95.75 32 LYS B CA 1
ATOM 814 C C . LYS B 1 32 ? -3.24 -14.625 -2.242 1 95.75 32 LYS B C 1
ATOM 816 O O . LYS B 1 32 ? -3.908 -15.516 -2.775 1 95.75 32 LYS B O 1
ATOM 821 N N . TYR B 1 33 ? -3.459 -14.172 -1.091 1 95.06 33 TYR B N 1
ATOM 822 C CA . TYR B 1 33 ? -4.535 -14.688 -0.253 1 95.06 33 TYR B CA 1
ATOM 823 C C . TYR B 1 33 ? -5.887 -14.5 -0.923 1 95.06 33 TYR B C 1
ATOM 825 O O . TYR B 1 33 ? -6.688 -15.43 -1.001 1 95.06 33 TYR B O 1
ATOM 833 N N . LYS B 1 34 ? -6.184 -13.352 -1.411 1 94.31 34 LYS B N 1
ATOM 834 C CA . LYS B 1 34 ? -7.48 -13.031 -1.996 1 94.31 34 LYS B CA 1
ATOM 835 C C 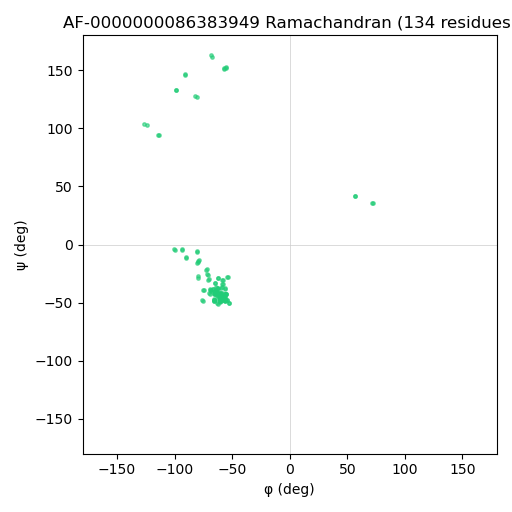. LYS B 1 34 ? -7.664 -13.719 -3.344 1 94.31 34 LYS B C 1
ATOM 837 O O . LYS B 1 34 ? -8.789 -13.914 -3.801 1 94.31 34 LYS B O 1
ATOM 842 N N . SER B 1 35 ? -6.594 -14.016 -3.982 1 94.56 35 SER B N 1
ATOM 843 C CA . SER B 1 35 ? -6.648 -14.703 -5.266 1 94.56 35 SER B CA 1
ATOM 844 C C . SER B 1 35 ? -6.871 -16.203 -5.078 1 94.56 35 SER B C 1
ATOM 846 O O . SER B 1 35 ? -7.09 -16.922 -6.051 1 94.56 35 SER B O 1
ATOM 848 N N . GLY B 1 36 ? -6.727 -16.766 -3.926 1 86.75 36 GLY B N 1
ATOM 849 C CA . GLY B 1 36 ? -6.688 -18.188 -3.635 1 86.75 36 GLY B CA 1
ATOM 850 C C . GLY B 1 36 ? -7.887 -18.953 -4.18 1 86.75 36 GLY B C 1
ATOM 851 O O . GLY B 1 36 ? -7.785 -20.125 -4.516 1 86.75 36 GLY B O 1
ATOM 852 N N . ARG B 1 37 ? -8.945 -18.375 -4.312 1 85.75 37 ARG B N 1
ATOM 853 C CA . ARG B 1 37 ? -10.125 -19.062 -4.805 1 85.75 37 ARG B CA 1
ATOM 854 C C . ARG B 1 37 ? -10.094 -19.203 -6.324 1 85.75 37 ARG B C 1
ATOM 856 O O . ARG B 1 37 ? -10.812 -20.031 -6.895 1 85.75 37 ARG B O 1
ATOM 863 N N . TYR B 1 38 ? -9.219 -18.438 -6.875 1 85 38 TYR B N 1
ATOM 864 C CA . TYR B 1 38 ? -9.125 -18.406 -8.328 1 85 38 TYR B CA 1
ATOM 865 C C . TYR B 1 38 ? -7.699 -18.688 -8.789 1 85 38 TYR B C 1
ATOM 867 O O . TYR B 1 38 ? -6.836 -17.812 -8.734 1 85 38 TYR B O 1
ATOM 875 N N . ARG B 1 39 ? -7.469 -19.797 -9.234 1 85.38 39 ARG B N 1
ATOM 876 C CA . ARG B 1 39 ? -6.148 -20.375 -9.453 1 85.38 39 ARG B CA 1
ATOM 877 C C . ARG B 1 39 ? -5.328 -19.516 -10.406 1 85.38 39 ARG B C 1
ATOM 879 O O . ARG B 1 39 ? -4.113 -19.391 -10.25 1 85.38 39 ARG B O 1
ATOM 886 N N . ASP B 1 40 ? -6.035 -18.859 -11.297 1 93.69 40 ASP B N 1
ATOM 887 C CA . ASP B 1 40 ? -5.246 -18.234 -12.352 1 93.69 40 ASP B CA 1
ATOM 888 C C . ASP B 1 40 ? -5.047 -16.734 -12.07 1 93.69 40 ASP B C 1
ATOM 890 O O . ASP B 1 40 ? -4.305 -16.062 -12.789 1 93.69 40 ASP B O 1
ATOM 894 N N . ILE B 1 41 ? -5.633 -16.297 -11.094 1 95.06 41 ILE B N 1
ATOM 895 C CA . ILE B 1 41 ? -5.594 -14.859 -10.859 1 95.06 41 ILE B CA 1
ATOM 896 C C . ILE B 1 41 ? -4.227 -14.461 -10.32 1 95.06 41 ILE B C 1
ATOM 898 O O . ILE B 1 41 ? -3.59 -13.539 -10.836 1 95.06 41 ILE B O 1
ATOM 902 N N . TYR B 1 42 ? -3.758 -15.164 -9.336 1 96.25 42 TYR B N 1
ATOM 903 C CA . TYR B 1 42 ? -2.49 -14.805 -8.711 1 96.25 42 TYR B CA 1
ATOM 904 C C . TYR B 1 42 ? -1.344 -14.891 -9.711 1 96.25 42 TYR B C 1
ATOM 906 O O . TYR B 1 42 ? -0.579 -13.938 -9.867 1 96.25 42 TYR B O 1
ATOM 914 N N . PRO B 1 43 ? -1.162 -15.977 -10.438 1 96 43 PRO B N 1
ATOM 915 C CA . PRO B 1 43 ? -0.095 -16.031 -11.438 1 96 43 PRO B CA 1
ATOM 916 C C . PRO B 1 43 ? -0.206 -14.906 -12.469 1 96 43 PRO B C 1
ATOM 918 O O . PRO B 1 43 ? 0.81 -14.344 -12.883 1 96 43 PRO B O 1
ATOM 921 N N . TYR B 1 44 ? -1.425 -14.695 -12.93 1 97.62 44 TYR B N 1
ATOM 922 C CA . TYR B 1 44 ? -1.651 -13.609 -13.883 1 97.62 44 TYR B CA 1
ATOM 923 C C . TYR B 1 44 ? -1.186 -12.281 -13.312 1 97.62 44 TYR B C 1
ATOM 925 O O . TYR B 1 44 ? -0.483 -11.516 -13.977 1 97.62 44 TYR B O 1
ATOM 933 N N . VAL B 1 45 ? -1.543 -11.914 -12.07 1 97.31 45 VAL B N 1
ATOM 934 C CA . VAL B 1 45 ? -1.174 -10.664 -11.414 1 97.31 45 VAL B CA 1
ATOM 935 C C . VAL B 1 45 ? 0.345 -10.57 -11.297 1 97.31 45 VAL B C 1
ATOM 937 O O . VAL B 1 45 ? 0.935 -9.531 -11.609 1 97.31 45 VAL B O 1
ATOM 940 N N . ILE B 1 46 ? 0.987 -11.672 -10.852 1 97.38 46 ILE B N 1
ATOM 941 C CA . ILE B 1 46 ? 2.436 -11.695 -10.68 1 97.38 46 ILE B CA 1
ATOM 942 C C . ILE B 1 46 ? 3.119 -11.492 -12.031 1 97.38 46 ILE B C 1
ATOM 944 O O . ILE B 1 46 ? 4.105 -10.758 -12.133 1 97.38 46 ILE B O 1
ATOM 948 N N . GLN B 1 47 ? 2.658 -12.148 -13 1 98.19 47 GLN B N 1
ATOM 949 C CA . GLN B 1 47 ? 3.229 -11.984 -14.336 1 98.19 47 GLN B CA 1
ATOM 950 C C . GLN B 1 47 ? 3.18 -10.523 -14.781 1 98.19 47 GLN B C 1
ATOM 952 O O . GLN B 1 47 ? 4.16 -9.992 -15.305 1 98.19 47 GLN B O 1
ATOM 957 N N . GLU B 1 48 ? 2.014 -9.883 -14.641 1 98.56 48 GLU B N 1
ATOM 958 C CA . GLU B 1 48 ? 1.841 -8.484 -15.016 1 98.56 48 GLU B CA 1
ATOM 959 C C . GLU B 1 48 ? 2.732 -7.57 -14.18 1 98.56 48 GLU B C 1
ATOM 961 O O . GLU B 1 48 ? 3.17 -6.52 -14.648 1 98.56 48 GLU B O 1
ATOM 966 N N . LEU B 1 49 ? 3.053 -7.953 -12.977 1 98.5 49 LEU B N 1
ATOM 967 C CA . LEU B 1 49 ? 3.822 -7.125 -12.055 1 98.5 49 LEU B CA 1
ATOM 968 C C . LEU B 1 49 ? 5.312 -7.441 -12.148 1 98.5 49 LEU B C 1
ATOM 970 O O . LEU B 1 49 ? 6.137 -6.77 -11.523 1 98.5 49 LEU B O 1
ATOM 974 N N . ARG B 1 50 ? 5.629 -8.398 -12.93 1 98.38 50 ARG B N 1
ATOM 975 C CA . ARG B 1 50 ? 7.012 -8.859 -12.977 1 98.38 50 ARG B CA 1
ATOM 976 C C . ARG B 1 50 ? 7.957 -7.715 -13.328 1 98.38 50 ARG B C 1
ATOM 978 O O . ARG B 1 50 ? 8.984 -7.523 -12.68 1 98.38 50 ARG B O 1
ATOM 985 N N . PRO B 1 51 ? 7.672 -6.898 -14.383 1 98.44 51 PRO B N 1
ATOM 986 C CA . PRO B 1 51 ? 8.555 -5.766 -14.672 1 98.44 51 PRO B CA 1
ATOM 987 C C . PRO B 1 51 ? 8.734 -4.836 -13.477 1 98.44 51 PRO B C 1
ATOM 989 O O . PRO B 1 51 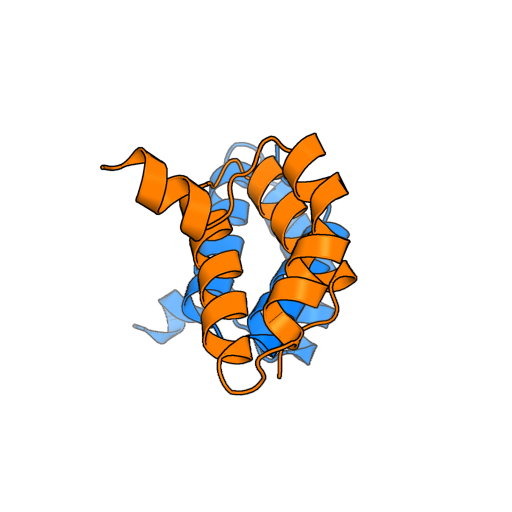? 9.844 -4.367 -13.211 1 98.44 51 PRO B O 1
ATOM 992 N N . THR B 1 52 ? 7.684 -4.539 -12.766 1 98.44 52 THR B N 1
ATOM 993 C CA . THR B 1 52 ? 7.75 -3.676 -11.594 1 98.44 52 THR B CA 1
ATOM 994 C C . THR B 1 52 ? 8.578 -4.332 -10.484 1 98.44 52 THR B C 1
ATOM 996 O O . THR B 1 52 ? 9.414 -3.68 -9.867 1 98.44 52 THR B O 1
ATOM 999 N N . LEU B 1 53 ? 8.281 -5.609 -10.195 1 98.31 53 LEU B N 1
ATOM 1000 C CA . LEU B 1 53 ? 9.023 -6.34 -9.172 1 98.31 53 LEU B CA 1
ATOM 1001 C C . LEU B 1 53 ? 10.516 -6.332 -9.469 1 98.31 53 LEU B C 1
ATOM 1003 O O . LEU B 1 53 ? 11.328 -6.09 -8.578 1 98.31 53 LEU B O 1
ATOM 1007 N N . ASN B 1 54 ? 10.82 -6.547 -10.758 1 98.38 54 ASN B N 1
ATOM 1008 C CA . ASN B 1 54 ? 12.219 -6.523 -11.172 1 98.38 54 ASN B CA 1
ATOM 1009 C C . ASN B 1 54 ? 12.828 -5.133 -11.016 1 98.38 54 ASN B C 1
ATOM 1011 O O . ASN B 1 54 ? 13.938 -4.988 -10.492 1 98.38 54 ASN B O 1
ATOM 1015 N N . GLU B 1 55 ? 12.164 -4.164 -11.469 1 98.44 55 GLU B N 1
ATOM 1016 C CA . GLU B 1 55 ? 12.633 -2.787 -11.383 1 98.44 55 GLU B CA 1
ATOM 1017 C C . GLU B 1 55 ? 12.93 -2.395 -9.938 1 98.44 55 GLU B C 1
ATOM 1019 O O . GLU B 1 55 ? 13.953 -1.766 -9.656 1 98.44 55 GLU B O 1
ATOM 1024 N N . LEU B 1 56 ? 12.109 -2.752 -9.07 1 97.5 56 LEU B N 1
ATOM 1025 C CA . LEU B 1 56 ? 12.203 -2.307 -7.688 1 97.5 56 LEU B CA 1
ATOM 1026 C C . LEU B 1 56 ? 13.047 -3.275 -6.859 1 97.5 56 LEU B C 1
ATOM 1028 O O . LEU B 1 56 ? 13.406 -2.973 -5.723 1 97.5 56 LEU B O 1
ATOM 1032 N N . GLY B 1 57 ? 13.344 -4.43 -7.461 1 97.12 57 GLY B N 1
ATOM 1033 C CA . GLY B 1 57 ? 14.094 -5.438 -6.727 1 97.12 57 GLY B CA 1
ATOM 1034 C C . GLY B 1 57 ? 13.281 -6.109 -5.633 1 97.12 57 GLY B C 1
ATOM 1035 O O . GLY B 1 57 ? 13.797 -6.363 -4.543 1 97.12 57 GLY B O 1
ATOM 1036 N N . ILE B 1 58 ? 12.039 -6.312 -5.879 1 96.94 58 ILE B N 1
ATOM 1037 C CA . ILE B 1 58 ? 11.141 -6.918 -4.902 1 96.94 58 ILE B CA 1
ATOM 1038 C C . ILE B 1 58 ? 10.961 -8.398 -5.215 1 96.94 58 ILE B C 1
ATOM 1040 O O . ILE B 1 58 ? 10.656 -8.766 -6.352 1 96.94 58 ILE B O 1
ATOM 1044 N N . SER B 1 59 ? 11.078 -9.219 -4.223 1 95.94 59 SER B N 1
ATOM 1045 C CA . SER B 1 59 ? 10.805 -10.648 -4.332 1 95.94 59 SER B CA 1
ATOM 1046 C C . SER B 1 59 ? 9.344 -10.945 -4.004 1 95.94 59 SER B C 1
ATOM 1048 O O . SER B 1 59 ? 8.734 -10.281 -3.166 1 95.94 59 SER B O 1
ATOM 1050 N N . THR B 1 60 ? 8.797 -11.914 -4.648 1 96.44 60 THR B N 1
ATOM 1051 C CA . THR B 1 60 ? 7.469 -12.398 -4.289 1 96.44 60 THR B CA 1
ATOM 1052 C C . THR B 1 60 ? 7.492 -13.086 -2.928 1 96.44 60 THR B C 1
ATOM 1054 O O . THR B 1 60 ? 8.562 -13.469 -2.438 1 96.44 60 THR B O 1
ATOM 1057 N N . PRO B 1 61 ? 6.297 -13.234 -2.359 1 93.94 61 PRO B N 1
ATOM 1058 C CA . PRO B 1 61 ? 6.234 -13.961 -1.088 1 93.94 61 PRO B CA 1
ATOM 1059 C C . PRO B 1 61 ? 6.828 -15.359 -1.183 1 93.94 61 PRO B C 1
ATOM 1061 O O . PRO B 1 61 ? 7.492 -15.82 -0.248 1 93.94 61 PRO B O 1
ATOM 1064 N N . GLU B 1 62 ? 6.59 -16.016 -2.328 1 93.75 62 GLU B N 1
ATOM 1065 C CA . GLU B 1 62 ? 7.117 -17.359 -2.547 1 93.75 62 GLU B CA 1
ATOM 1066 C C . GLU B 1 62 ? 8.641 -17.359 -2.604 1 93.75 62 GLU B C 1
ATOM 1068 O O . GLU B 1 62 ? 9.297 -18.234 -2.029 1 93.75 62 GLU B O 1
ATOM 1073 N N . GLU B 1 63 ? 9.148 -16.375 -3.297 1 94.62 63 GLU B N 1
ATOM 1074 C CA . GLU B 1 63 ? 10.594 -16.234 -3.402 1 94.62 63 GLU B CA 1
ATOM 1075 C C . GLU B 1 63 ? 11.227 -15.945 -2.043 1 94.62 63 GLU B C 1
ATOM 1077 O O . GLU B 1 63 ? 12.312 -16.438 -1.736 1 94.62 63 GLU B O 1
ATOM 1082 N N . LEU B 1 64 ? 10.664 -15.148 -1.188 1 91.5 64 LEU B N 1
ATOM 1083 C CA . LEU B 1 64 ? 11.156 -14.812 0.143 1 91.5 64 LEU B CA 1
ATOM 1084 C C . LEU B 1 64 ? 11.133 -16.031 1.055 1 91.5 64 LEU B C 1
ATOM 1086 O O . LEU B 1 64 ? 12.062 -16.234 1.847 1 91.5 64 LEU B O 1
ATOM 1090 N N . GLU B 1 65 ? 10.078 -16.734 1.054 1 87.25 65 GLU B N 1
ATOM 1091 C CA . GLU B 1 65 ? 9.961 -17.953 1.849 1 87.25 65 GLU B CA 1
ATOM 1092 C C . GLU B 1 65 ? 11.023 -18.969 1.445 1 87.25 65 GLU B C 1
ATOM 1094 O O . GLU B 1 65 ? 11.555 -19.688 2.293 1 87.25 65 GLU B O 1
ATOM 1099 N N . MET B 1 66 ? 11.234 -18.953 0.218 1 85.25 66 MET B N 1
ATOM 1100 C CA . MET B 1 66 ? 12.242 -19.891 -0.269 1 85.25 66 MET B CA 1
ATOM 1101 C C . MET B 1 66 ? 13.641 -19.469 0.177 1 85.25 66 MET B C 1
ATOM 1103 O O . MET B 1 66 ? 14.516 -20.312 0.373 1 85.25 66 MET B O 1
ATOM 1107 N N . ASP B 1 67 ? 13.789 -18.25 0.313 1 74.44 67 ASP B N 1
ATOM 1108 C CA . ASP B 1 67 ? 15.094 -17.734 0.726 1 74.44 67 ASP B CA 1
ATOM 1109 C C . ASP B 1 67 ? 15.289 -17.891 2.232 1 74.44 67 ASP B C 1
ATOM 1111 O O . ASP B 1 67 ? 16.422 -17.844 2.721 1 74.44 67 ASP B O 1
ATOM 1115 N N . LYS B 1 68 ? 14.281 -17.875 2.885 1 72.25 68 LYS B N 1
ATOM 1116 C CA . LYS B 1 68 ? 14.398 -18.062 4.328 1 72.25 68 LYS B CA 1
ATOM 1117 C C . LYS B 1 68 ? 14.758 -19.5 4.672 1 72.25 68 LYS B C 1
ATOM 1119 O O . LYS B 1 68 ? 15.289 -19.766 5.75 1 72.25 68 LYS B O 1
ATOM 1124 N N . VAL B 1 69 ? 14.523 -20.453 3.818 1 54.75 69 VAL B N 1
ATOM 1125 C CA . VAL B 1 69 ? 14.992 -21.812 4.125 1 54.75 69 VAL B CA 1
ATOM 1126 C C . VAL B 1 69 ? 16.453 -21.953 3.693 1 54.75 69 VAL B C 1
ATOM 1128 O O . VAL B 1 69 ? 16.844 -21.453 2.645 1 54.75 69 VAL B O 1
#

InterPro domains:
  IPR003204 Cytochrome c oxidase, subunit Va/VI [PF02284] (1-65)
  IPR003204 Cytochrome c oxidase, subunit Va/VI [PTHR14200] (1-69)
  IPR036545 Cytochrome c oxidase, subunit Va/VI superfamily [G3DSA:1.25.40.40] (1-69)
  IPR036545 Cytochrome c oxidase, subunit Va/VI superfamily [SSF48479] (1-68)